Protein AF-A0A537A1E8-F1 (afdb_monomer_lite)

Secondary structure (DSSP, 8-state):
-------THHHHHHHHHHHHHHHH-HHHHHHHHTS-HHHHHHHHTTSSPPPHHHHHHHHHHHHHHH-PPP-

Foldseek 3Di:
DDPDPLDPQLVVLLVLLVVLCVQQNQPVLCVQLVHHSVVSVCSNVVVDPDDPVSVVSSVVSVVVSVDDPDD

Structure (mmCIF, N/CA/C/O backbone):
data_AF-A0A537A1E8-F1
#
_entry.id   AF-A0A537A1E8-F1
#
loop_
_atom_site.group_PDB
_atom_site.id
_atom_site.type_symbol
_atom_site.label_atom_id
_atom_site.label_alt_id
_atom_site.label_comp_id
_atom_site.label_asym_id
_atom_site.label_entity_id
_atom_site.label_seq_id
_atom_site.pdbx_PDB_ins_code
_atom_site.Cartn_x
_atom_site.Cartn_y
_atom_site.Cartn_z
_atom_site.occupancy
_atom_site.B_iso_or_equiv
_atom_site.auth_seq_id
_atom_site.auth_comp_id
_atom_site.auth_asym_id
_atom_site.auth_atom_id
_atom_site.pdbx_PDB_model_num
ATOM 1 N N . MET A 1 1 ? 26.396 -0.050 -21.183 1.00 35.53 1 MET A N 1
ATOM 2 C CA . MET A 1 1 ? 25.121 0.666 -20.966 1.00 35.53 1 MET A CA 1
ATOM 3 C C . MET A 1 1 ? 24.017 -0.378 -20.948 1.00 35.53 1 MET A C 1
ATOM 5 O O . MET A 1 1 ? 23.676 -0.890 -22.002 1.00 35.53 1 MET A O 1
ATOM 9 N N . HIS A 1 2 ? 23.551 -0.790 -19.767 1.00 47.25 2 HIS A N 1
ATOM 10 C CA . HIS A 1 2 ? 22.394 -1.682 -19.659 1.00 47.25 2 HIS A CA 1
ATOM 11 C C . HIS A 1 2 ? 21.135 -0.812 -19.689 1.00 47.25 2 HIS A C 1
ATOM 13 O O . HIS A 1 2 ? 20.835 -0.133 -18.714 1.00 47.25 2 HIS A O 1
ATOM 19 N N . PHE A 1 3 ? 20.431 -0.803 -20.819 1.00 54.12 3 PHE A N 1
ATOM 20 C CA . PHE A 1 3 ? 19.024 -0.417 -20.853 1.00 54.12 3 PHE A CA 1
ATOM 21 C C . PHE A 1 3 ? 18.216 -1.671 -20.521 1.00 54.12 3 PHE A C 1
ATOM 23 O O . PHE A 1 3 ? 17.981 -2.515 -21.381 1.00 54.12 3 PHE A O 1
ATOM 30 N N . THR A 1 4 ? 17.825 -1.825 -19.260 1.00 54.31 4 THR A N 1
ATOM 31 C CA . THR A 1 4 ? 16.658 -2.646 -18.935 1.00 54.31 4 THR A CA 1
ATOM 32 C C . THR A 1 4 ? 15.435 -1.815 -19.314 1.00 54.31 4 THR A C 1
ATOM 34 O O . THR A 1 4 ? 15.335 -0.694 -18.808 1.00 54.31 4 THR A O 1
ATOM 37 N N . PRO A 1 5 ? 14.528 -2.273 -20.197 1.00 48.97 5 PRO A N 1
ATOM 38 C CA . PRO A 1 5 ? 13.256 -1.585 -20.375 1.00 48.97 5 PRO A CA 1
ATOM 39 C C . PRO A 1 5 ? 12.579 -1.558 -19.002 1.00 48.97 5 PRO A C 1
ATOM 41 O O . PRO A 1 5 ? 12.224 -2.606 -18.465 1.00 48.97 5 PRO A O 1
ATOM 44 N N . GLY A 1 6 ? 12.513 -0.377 -18.384 1.00 48.41 6 GLY A N 1
ATOM 45 C CA . GLY A 1 6 ? 11.774 -0.184 -17.146 1.00 48.41 6 GLY A CA 1
ATOM 46 C C . GLY A 1 6 ? 10.341 -0.604 -17.424 1.00 48.41 6 GLY A C 1
ATOM 47 O O . GLY A 1 6 ? 9.693 -0.030 -18.296 1.00 48.41 6 GLY A O 1
ATOM 48 N N . MET A 1 7 ? 9.899 -1.682 -16.783 1.00 52.12 7 MET A N 1
ATOM 49 C CA . MET A 1 7 ? 8.553 -2.191 -16.983 1.00 52.12 7 MET A CA 1
ATOM 50 C C . MET A 1 7 ? 7.529 -1.099 -16.626 1.00 52.12 7 MET A C 1
ATOM 52 O O . MET A 1 7 ? 7.744 -0.380 -15.650 1.00 52.12 7 MET A O 1
ATOM 56 N N . PRO A 1 8 ? 6.390 -1.017 -17.338 1.00 50.09 8 PRO A N 1
ATOM 57 C CA . PRO A 1 8 ? 5.276 -0.122 -16.992 1.00 50.09 8 PRO A CA 1
ATOM 58 C C . PRO A 1 8 ? 4.672 -0.404 -15.596 1.00 50.09 8 PRO A C 1
ATOM 60 O O . PRO A 1 8 ? 3.866 0.370 -15.089 1.00 50.09 8 PRO A O 1
ATOM 63 N N . ASP A 1 9 ? 5.093 -1.495 -14.954 1.00 57.38 9 ASP A N 1
ATOM 64 C CA . ASP A 1 9 ? 4.733 -1.937 -13.604 1.00 57.38 9 ASP A CA 1
ATOM 65 C C . ASP A 1 9 ? 4.956 -0.868 -12.515 1.00 57.38 9 ASP A C 1
ATOM 67 O O . ASP A 1 9 ? 4.187 -0.771 -11.553 1.00 57.38 9 ASP A O 1
ATOM 71 N N . SER A 1 10 ? 5.982 -0.020 -12.672 1.00 67.94 10 SER A N 1
ATOM 72 C CA . SER A 1 10 ? 6.312 1.015 -11.685 1.00 67.94 10 SER A CA 1
ATOM 73 C C . SER A 1 10 ? 5.296 2.156 -11.660 1.00 67.94 10 SER A C 1
ATOM 75 O O . SER A 1 10 ? 4.945 2.617 -10.577 1.00 67.94 10 SER A O 1
ATOM 77 N N . GLU A 1 11 ? 4.772 2.585 -12.810 1.00 79.56 11 GLU A N 1
ATOM 78 C CA . GLU A 1 11 ? 3.797 3.682 -12.875 1.00 79.56 11 GLU A CA 1
ATOM 79 C C . GLU A 1 11 ? 2.437 3.263 -12.308 1.00 79.56 11 GLU A C 1
ATOM 81 O O . GLU A 1 11 ? 1.818 4.022 -11.558 1.00 79.56 11 GLU A O 1
ATOM 86 N N . PHE A 1 12 ? 1.990 2.035 -12.595 1.00 85.62 12 PHE A N 1
ATOM 87 C CA . PHE A 1 12 ? 0.759 1.494 -12.012 1.00 85.62 12 PHE A CA 1
ATOM 88 C C . PHE A 1 12 ? 0.881 1.332 -10.495 1.00 85.62 12 PHE A C 1
ATOM 90 O O . PHE A 1 12 ? -0.016 1.745 -9.756 1.00 85.62 12 PHE A O 1
ATOM 97 N N . THR A 1 13 ? 2.011 0.801 -10.023 1.00 89.69 13 THR A N 1
ATOM 98 C CA . THR A 1 13 ? 2.287 0.654 -8.588 1.00 89.69 13 THR A CA 1
ATOM 99 C C . THR A 1 13 ? 2.362 2.011 -7.891 1.00 89.69 13 THR A C 1
ATOM 101 O O . THR A 1 13 ? 1.758 2.190 -6.834 1.00 89.69 13 THR A O 1
ATOM 104 N N . ALA A 1 14 ? 3.045 2.992 -8.488 1.00 92.31 14 ALA A N 1
ATOM 105 C CA . ALA A 1 14 ? 3.138 4.341 -7.943 1.00 92.31 14 ALA A CA 1
ATOM 106 C C . ALA A 1 14 ? 1.753 4.988 -7.830 1.00 92.31 14 ALA A C 1
ATOM 108 O O . ALA A 1 14 ? 1.394 5.479 -6.763 1.00 92.31 14 ALA A O 1
ATOM 109 N N . ARG A 1 15 ? 0.925 4.903 -8.879 1.00 92.38 15 ARG A N 1
ATOM 110 C CA . ARG A 1 15 ? -0.454 5.416 -8.854 1.00 92.38 15 ARG A CA 1
ATOM 111 C C . ARG A 1 15 ? -1.325 4.740 -7.799 1.00 92.38 15 ARG A C 1
ATOM 113 O O . ARG A 1 15 ? -2.090 5.419 -7.113 1.00 92.38 15 ARG A O 1
ATOM 120 N N . ALA A 1 16 ? -1.206 3.425 -7.651 1.00 93.31 16 ALA A N 1
ATOM 121 C CA . ALA A 1 16 ? -1.918 2.664 -6.631 1.00 93.31 16 ALA A CA 1
ATOM 122 C C . ALA A 1 16 ? -1.503 3.094 -5.210 1.00 93.31 16 ALA A C 1
ATOM 124 O O . ALA A 1 16 ? -2.363 3.344 -4.364 1.00 93.31 16 ALA A O 1
ATOM 125 N N . LEU A 1 17 ? -0.198 3.263 -4.971 1.00 94.94 17 LEU A N 1
ATOM 126 C CA . LEU A 1 17 ? 0.343 3.761 -3.706 1.00 94.94 17 LEU A CA 1
ATOM 127 C C . LEU A 1 17 ? -0.097 5.196 -3.410 1.00 94.94 17 LEU A C 1
ATOM 129 O O . LEU A 1 17 ? -0.528 5.469 -2.295 1.00 94.94 17 LEU A O 1
ATOM 133 N N . GLU A 1 18 ? -0.046 6.101 -4.390 1.00 95.19 18 GLU A N 1
ATOM 134 C CA . GLU A 1 18 ? -0.528 7.478 -4.235 1.00 95.19 18 GLU A CA 1
ATOM 135 C C . GLU A 1 18 ? -2.011 7.515 -3.846 1.00 95.19 18 GLU A C 1
ATOM 137 O O . GLU A 1 18 ? -2.410 8.298 -2.982 1.00 95.19 18 GLU A O 1
ATOM 142 N N . ARG A 1 19 ? -2.840 6.668 -4.471 1.00 94.88 19 ARG A N 1
ATOM 143 C CA . ARG A 1 19 ? -4.268 6.566 -4.147 1.00 94.88 19 ARG A CA 1
ATOM 144 C C . ARG A 1 19 ? -4.477 6.076 -2.715 1.00 94.88 19 ARG A C 1
ATOM 146 O O . ARG A 1 19 ? -5.220 6.714 -1.972 1.00 94.88 19 ARG A O 1
ATOM 153 N N . ALA A 1 20 ? -3.819 4.986 -2.324 1.00 94.81 20 ALA A N 1
ATOM 154 C CA . ALA A 1 20 ? -3.927 4.444 -0.970 1.00 94.81 20 ALA A CA 1
ATOM 155 C C . ALA A 1 20 ? -3.411 5.442 0.083 1.00 94.81 20 ALA A C 1
ATOM 157 O O . ALA A 1 20 ? -4.033 5.628 1.127 1.00 94.81 20 ALA A O 1
ATOM 158 N N . LEU A 1 21 ? -2.326 6.158 -0.230 1.00 94.88 21 LEU A N 1
ATOM 159 C CA . LEU A 1 21 ? -1.737 7.180 0.633 1.00 94.88 21 LEU A CA 1
ATOM 160 C C . LEU A 1 21 ? -2.689 8.359 0.856 1.00 94.88 21 LEU A C 1
ATOM 162 O O . LEU A 1 21 ? -2.795 8.852 1.973 1.00 94.88 21 LEU A O 1
ATOM 166 N N . ARG A 1 22 ? -3.403 8.801 -0.186 1.00 94.50 22 ARG A N 1
ATOM 167 C CA . ARG A 1 22 ? -4.412 9.868 -0.071 1.00 94.50 22 ARG A CA 1
ATOM 168 C C . ARG A 1 22 ? -5.625 9.451 0.759 1.00 94.50 22 ARG A C 1
ATOM 170 O O . ARG A 1 22 ? -6.212 10.309 1.406 1.00 94.50 22 ARG A O 1
ATOM 177 N N . ALA A 1 23 ? -6.008 8.177 0.711 1.00 94.56 23 ALA A N 1
ATOM 178 C CA . ALA A 1 23 ? -7.179 7.670 1.421 1.00 94.56 23 ALA A CA 1
ATOM 179 C C . ALA A 1 23 ? -6.907 7.402 2.910 1.00 94.56 23 ALA A C 1
ATOM 181 O O . ALA A 1 23 ? -7.736 7.738 3.748 1.00 94.56 23 ALA A O 1
ATOM 182 N N . LEU A 1 24 ? -5.755 6.809 3.237 1.00 93.50 24 LEU A N 1
ATOM 183 C CA . LEU A 1 24 ? -5.437 6.337 4.592 1.00 93.50 24 LEU A CA 1
ATOM 184 C C . LEU A 1 24 ? -4.430 7.222 5.336 1.00 93.50 24 LEU A C 1
ATOM 186 O O . LEU A 1 24 ? -4.373 7.210 6.563 1.00 93.50 24 LEU A O 1
ATOM 190 N N . GLY A 1 25 ? -3.611 7.975 4.605 1.00 94.00 25 GLY A N 1
ATOM 191 C CA . GLY A 1 25 ? -2.446 8.657 5.156 1.00 94.00 25 GLY A CA 1
ATOM 192 C C . GLY A 1 25 ? -1.211 7.749 5.284 1.00 94.00 25 GLY A C 1
ATOM 193 O O . GLY A 1 25 ? -1.278 6.532 5.089 1.00 94.00 25 GLY A O 1
ATOM 194 N N . PRO A 1 26 ? -0.041 8.342 5.582 1.00 91.44 26 PRO A N 1
ATOM 195 C CA . PRO A 1 26 ? 1.248 7.649 5.546 1.00 91.44 26 PRO A CA 1
ATOM 196 C C . PRO A 1 26 ? 1.414 6.578 6.628 1.00 91.44 26 PRO A C 1
ATOM 198 O O . PRO A 1 26 ? 1.994 5.529 6.351 1.00 91.44 26 PRO A O 1
ATOM 201 N N . GLU A 1 27 ? 0.920 6.815 7.844 1.00 93.62 27 GLU A N 1
ATOM 202 C CA . GLU A 1 27 ? 1.106 5.897 8.976 1.00 93.62 27 GLU A CA 1
ATOM 203 C C . GLU A 1 27 ? 0.262 4.628 8.824 1.00 93.62 27 GLU A C 1
ATOM 205 O O . GLU A 1 27 ? 0.791 3.518 8.896 1.00 93.62 27 GLU A O 1
ATOM 210 N N . GLU A 1 28 ? -1.029 4.784 8.524 1.00 94.19 28 GLU A N 1
ATOM 211 C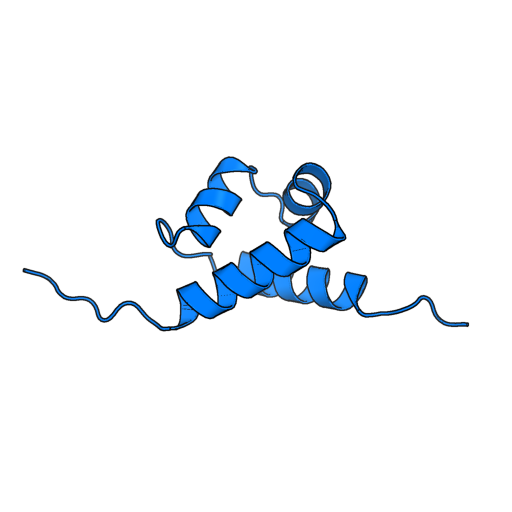 CA . GLU A 1 28 ? -1.942 3.662 8.295 1.00 94.19 28 GLU A CA 1
ATOM 212 C C . GLU A 1 28 ? -1.521 2.858 7.056 1.00 94.19 28 GLU A C 1
ATOM 214 O O . GLU A 1 28 ? -1.422 1.635 7.125 1.00 94.19 28 GLU A O 1
ATOM 219 N N . LEU A 1 29 ? -1.148 3.510 5.945 1.00 94.88 29 LEU A N 1
ATOM 220 C CA . LEU A 1 29 ? -0.637 2.787 4.775 1.00 94.88 2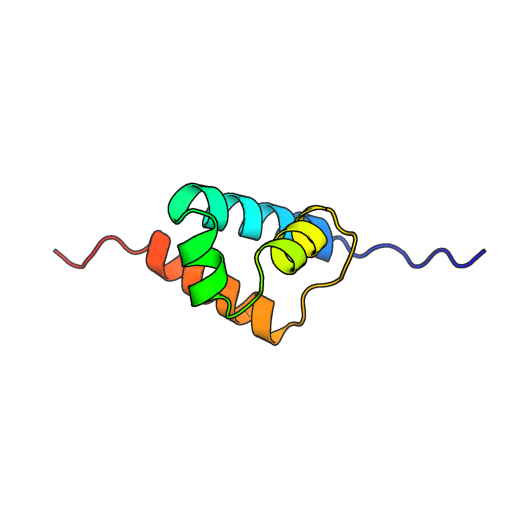9 LEU A CA 1
ATOM 221 C C . LEU A 1 29 ? 0.629 1.978 5.105 1.00 94.88 29 LEU A C 1
ATOM 223 O O . LEU A 1 29 ? 0.760 0.827 4.683 1.00 94.88 29 LEU A O 1
ATOM 227 N N . SER A 1 30 ? 1.544 2.558 5.886 1.00 96.00 30 SER A N 1
ATOM 228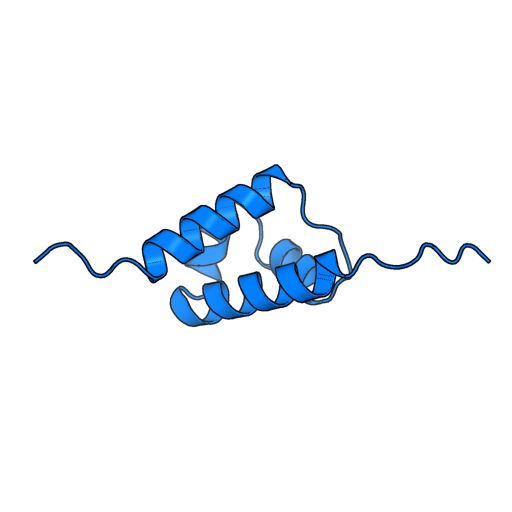 C CA . SER A 1 30 ? 2.761 1.873 6.338 1.00 96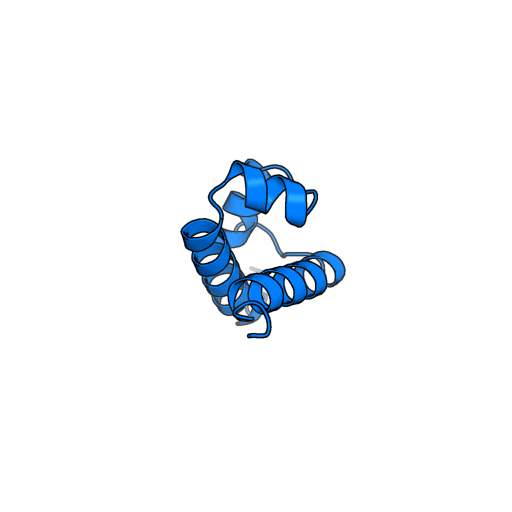.00 30 SER A CA 1
ATOM 229 C C . SER A 1 30 ? 2.440 0.650 7.197 1.00 96.00 30 SER A C 1
ATOM 231 O O . SER A 1 30 ? 3.035 -0.414 7.001 1.00 96.00 30 SER A O 1
ATOM 233 N N . ALA A 1 31 ? 1.466 0.764 8.103 1.00 95.88 31 ALA A N 1
ATOM 234 C CA . ALA A 1 31 ? 1.002 -0.340 8.937 1.00 95.88 31 ALA A CA 1
ATOM 235 C C . ALA A 1 31 ? 0.339 -1.448 8.101 1.00 95.88 31 ALA A C 1
ATOM 237 O O . ALA A 1 31 ? 0.716 -2.618 8.211 1.00 95.88 31 ALA A O 1
ATOM 238 N N . ARG A 1 32 ? -0.584 -1.086 7.200 1.00 94.81 32 ARG A N 1
ATOM 239 C CA . ARG A 1 32 ? -1.317 -2.023 6.332 1.00 94.81 32 ARG A CA 1
ATOM 240 C C . ARG A 1 32 ? -0.403 -2.789 5.384 1.00 94.81 32 ARG A C 1
ATOM 242 O O . ARG A 1 32 ? -0.585 -3.997 5.192 1.00 94.81 32 ARG A O 1
ATOM 249 N N . LEU A 1 33 ? 0.590 -2.101 4.817 1.00 95.31 33 LEU A N 1
ATOM 250 C CA . LEU A 1 33 ? 1.598 -2.703 3.949 1.00 95.31 33 LEU A CA 1
ATOM 251 C C . LEU A 1 33 ? 2.733 -3.360 4.730 1.00 95.31 33 LEU A C 1
ATOM 253 O O . LEU A 1 33 ? 3.521 -4.070 4.112 1.00 95.31 33 LEU A O 1
ATOM 257 N N . GLN A 1 34 ? 2.838 -3.165 6.049 1.00 95.56 34 GLN A N 1
ATOM 258 C CA . GLN A 1 34 ? 3.965 -3.600 6.885 1.00 95.56 34 GLN A CA 1
ATOM 259 C C . GLN A 1 34 ? 5.314 -3.168 6.295 1.00 95.56 34 GLN A C 1
ATOM 261 O O . GLN A 1 34 ? 6.231 -3.978 6.111 1.00 95.56 34 GLN A O 1
ATOM 266 N N . SER A 1 35 ? 5.394 -1.909 5.885 1.00 94.75 35 SER A N 1
ATOM 267 C CA . SER A 1 35 ? 6.540 -1.349 5.180 1.00 94.75 35 SER A CA 1
ATOM 268 C C . SER A 1 35 ? 6.811 0.064 5.684 1.00 94.75 35 SER A C 1
ATOM 270 O O . SER A 1 35 ? 5.858 0.821 5.841 1.00 94.75 35 SER A O 1
ATOM 272 N N . PRO A 1 36 ? 8.081 0.438 5.924 1.00 94.75 36 PRO A N 1
ATOM 273 C CA . PRO A 1 36 ? 8.412 1.790 6.351 1.00 94.75 36 PRO A CA 1
ATOM 274 C C . PRO A 1 36 ? 7.953 2.840 5.326 1.00 94.75 36 PRO A C 1
ATOM 276 O O . PRO A 1 36 ? 8.032 2.575 4.119 1.00 94.75 36 PRO A O 1
ATOM 279 N N . PRO A 1 37 ? 7.562 4.046 5.771 1.00 91.50 37 PRO A N 1
ATOM 280 C CA . PRO A 1 37 ? 7.121 5.121 4.880 1.00 91.50 37 PRO A CA 1
ATOM 281 C C . PRO A 1 37 ? 8.201 5.516 3.861 1.00 91.50 37 PRO A C 1
ATOM 283 O O . PRO A 1 37 ? 7.895 5.803 2.706 1.00 91.50 37 PRO A O 1
ATOM 286 N N . GLU A 1 38 ? 9.478 5.437 4.239 1.00 93.38 38 GLU A N 1
ATOM 287 C CA . GLU A 1 38 ? 10.618 5.691 3.346 1.00 93.38 38 GLU A CA 1
ATOM 288 C C . GLU A 1 38 ? 10.685 4.693 2.178 1.00 93.38 38 GLU A C 1
ATOM 290 O O . GLU A 1 38 ? 10.961 5.063 1.034 1.00 93.38 38 GLU A O 1
ATOM 295 N N . LEU A 1 39 ? 10.381 3.419 2.442 1.00 93.19 39 LEU A N 1
ATOM 296 C CA . LEU A 1 39 ? 10.355 2.380 1.415 1.00 93.19 39 LEU A CA 1
ATOM 297 C C . LEU A 1 39 ? 9.159 2.568 0.474 1.00 93.19 39 LEU A C 1
ATOM 299 O O . LEU A 1 39 ? 9.300 2.415 -0.737 1.00 93.19 39 LEU A O 1
ATOM 303 N N . ILE A 1 40 ? 8.008 2.965 1.017 1.00 93.69 40 ILE A N 1
ATOM 304 C CA . ILE A 1 40 ? 6.824 3.317 0.224 1.00 93.69 40 ILE A CA 1
ATOM 305 C C . ILE A 1 40 ? 7.136 4.485 -0.713 1.00 93.69 40 ILE A C 1
ATOM 307 O O . ILE A 1 40 ? 6.841 4.410 -1.904 1.00 93.69 40 ILE A O 1
ATOM 311 N N . GLN A 1 41 ? 7.804 5.527 -0.214 1.00 92.94 41 GLN A N 1
ATOM 312 C CA . GLN A 1 41 ? 8.202 6.665 -1.040 1.00 92.94 41 GLN A CA 1
ATOM 313 C C . GLN A 1 41 ? 9.202 6.262 -2.133 1.00 92.94 41 GLN A C 1
ATOM 315 O O . GLN A 1 41 ? 9.133 6.756 -3.257 1.00 92.94 41 GLN A O 1
ATOM 320 N N . THR A 1 42 ? 10.098 5.323 -1.827 1.00 92.44 42 THR A N 1
ATOM 321 C CA . THR A 1 42 ? 11.050 4.757 -2.793 1.00 92.44 42 THR A CA 1
ATOM 322 C C . THR A 1 42 ? 10.325 4.022 -3.929 1.00 92.44 42 THR A C 1
ATOM 324 O O . THR A 1 42 ? 10.707 4.177 -5.089 1.00 92.44 42 THR A O 1
ATOM 327 N N . TRP A 1 43 ? 9.254 3.278 -3.628 1.00 92.94 43 TRP A N 1
ATOM 328 C CA . TRP A 1 43 ? 8.406 2.637 -4.641 1.00 92.94 43 TRP A CA 1
ATOM 329 C C . TRP A 1 43 ? 7.616 3.650 -5.475 1.00 92.94 43 TRP A C 1
ATOM 331 O O . TRP A 1 43 ? 7.581 3.522 -6.695 1.00 92.94 43 TRP A O 1
ATOM 341 N N . ILE A 1 44 ? 7.044 4.684 -4.848 1.00 91.31 44 ILE A N 1
ATOM 342 C CA . ILE A 1 44 ? 6.324 5.761 -5.554 1.00 91.31 44 ILE A CA 1
ATOM 343 C C . ILE A 1 44 ? 7.247 6.485 -6.540 1.00 91.31 44 ILE A C 1
ATOM 345 O O . ILE A 1 44 ? 6.862 6.749 -7.674 1.00 91.31 44 ILE A O 1
ATOM 349 N N . ASN A 1 45 ? 8.480 6.774 -6.125 1.00 90.12 45 ASN A N 1
ATOM 350 C CA . ASN A 1 45 ? 9.451 7.490 -6.952 1.00 90.12 45 ASN A CA 1
ATOM 351 C C . ASN A 1 45 ? 10.100 6.601 -8.029 1.00 90.12 45 ASN A C 1
ATOM 353 O O . ASN A 1 45 ? 10.954 7.071 -8.776 1.00 90.12 45 ASN A O 1
ATOM 357 N N . GLY A 1 46 ? 9.761 5.307 -8.083 1.00 87.31 46 GLY A N 1
ATOM 358 C CA . GLY A 1 46 ? 10.375 4.354 -9.009 1.00 87.31 46 GLY A CA 1
ATOM 359 C C . GLY A 1 46 ? 11.848 4.054 -8.709 1.00 87.31 46 GLY A C 1
ATOM 360 O O . GLY A 1 46 ? 12.548 3.497 -9.549 1.00 87.31 46 GLY A O 1
ATOM 361 N N . HIS A 1 47 ? 12.334 4.404 -7.514 1.00 88.44 47 HIS A N 1
ATOM 362 C CA . HIS A 1 47 ? 13.706 4.134 -7.075 1.00 88.44 47 HIS A CA 1
ATOM 363 C C . HIS A 1 47 ? 13.903 2.682 -6.606 1.00 88.44 47 HIS A C 1
ATOM 365 O O . HIS A 1 47 ? 15.036 2.240 -6.423 1.00 88.44 47 HIS A O 1
ATOM 371 N N . ALA A 1 48 ? 12.814 1.936 -6.407 1.00 88.44 48 ALA A N 1
ATOM 372 C CA . ALA A 1 48 ? 12.832 0.507 -6.125 1.00 88.44 48 ALA A CA 1
ATOM 373 C C . ALA A 1 48 ? 11.605 -0.185 -6.722 1.00 88.44 48 ALA A C 1
ATOM 375 O O . ALA A 1 48 ? 10.545 0.419 -6.883 1.00 88.44 48 ALA A O 1
ATOM 376 N N . THR A 1 49 ? 11.738 -1.483 -6.977 1.00 88.38 49 THR A N 1
ATOM 377 C CA . THR A 1 49 ? 10.626 -2.340 -7.397 1.00 88.38 49 THR A CA 1
ATOM 378 C C . THR A 1 49 ? 9.894 -2.879 -6.172 1.00 88.38 49 THR A C 1
ATOM 380 O O . THR A 1 49 ? 10.517 -3.364 -5.221 1.00 88.38 49 THR A O 1
ATOM 383 N N . MET A 1 50 ? 8.565 -2.794 -6.182 1.00 90.19 50 MET A N 1
ATOM 384 C CA . MET A 1 50 ? 7.743 -3.396 -5.140 1.00 90.19 50 MET A CA 1
ATOM 385 C C . MET A 1 50 ? 7.739 -4.925 -5.295 1.00 90.19 50 MET A C 1
ATOM 387 O O . MET A 1 50 ? 7.508 -5.424 -6.393 1.00 90.19 50 MET A O 1
ATOM 391 N N . PRO A 1 51 ? 7.954 -5.697 -4.217 1.00 91.62 51 PRO A N 1
ATOM 392 C CA . PRO A 1 51 ? 7.783 -7.146 -4.264 1.00 91.62 51 PRO A CA 1
ATOM 393 C C . PRO A 1 51 ? 6.326 -7.537 -4.553 1.00 91.62 51 PRO A C 1
ATOM 395 O O . PRO A 1 51 ? 5.418 -6.964 -3.957 1.00 91.62 51 PRO A O 1
ATOM 398 N N . GLU A 1 52 ? 6.092 -8.589 -5.339 1.00 90.88 52 GLU A N 1
ATOM 399 C CA . GLU A 1 52 ? 4.741 -9.050 -5.724 1.00 90.88 52 GLU A CA 1
ATOM 400 C C . GLU A 1 52 ? 3.805 -9.268 -4.522 1.00 90.88 52 GLU A C 1
ATOM 402 O O . GLU A 1 52 ? 2.660 -8.828 -4.520 1.00 90.88 52 GLU A O 1
ATOM 407 N N . ARG A 1 53 ? 4.310 -9.853 -3.425 1.00 91.81 53 ARG A N 1
ATOM 408 C CA . ARG A 1 53 ? 3.536 -10.022 -2.177 1.00 91.81 53 ARG A CA 1
ATOM 409 C C . ARG A 1 53 ? 3.033 -8.699 -1.581 1.00 91.81 53 ARG A C 1
ATOM 411 O O . ARG A 1 53 ? 1.992 -8.670 -0.937 1.00 91.81 53 ARG A O 1
ATOM 418 N N . LYS A 1 54 ? 3.795 -7.612 -1.750 1.00 94.00 54 LYS A N 1
ATOM 419 C CA . LYS A 1 54 ? 3.420 -6.268 -1.286 1.00 94.00 54 LYS A CA 1
ATOM 420 C C . LYS A 1 54 ? 2.414 -5.638 -2.241 1.00 94.00 54 LYS A C 1
ATOM 422 O O . LYS A 1 54 ? 1.524 -4.941 -1.773 1.00 94.00 54 LYS A O 1
ATOM 427 N N . PHE A 1 55 ? 2.515 -5.942 -3.533 1.00 92.50 55 PHE A N 1
ATOM 428 C CA . PHE A 1 55 ? 1.531 -5.523 -4.523 1.00 92.50 55 PHE A CA 1
ATOM 429 C C . PHE A 1 55 ? 0.163 -6.165 -4.264 1.00 92.50 55 PHE A C 1
ATOM 431 O O . PHE A 1 55 ? -0.826 -5.448 -4.175 1.00 92.50 55 PHE A O 1
ATOM 438 N N . LEU A 1 56 ? 0.101 -7.481 -4.027 1.00 93.56 56 LEU A N 1
ATOM 439 C CA . LEU A 1 56 ? -1.152 -8.152 -3.646 1.00 93.56 56 LEU A CA 1
ATOM 440 C C . LEU A 1 56 ? -1.766 -7.528 -2.386 1.00 93.56 56 LEU A C 1
ATOM 442 O O . LEU A 1 56 ? -2.952 -7.224 -2.357 1.00 93.56 56 LEU A O 1
ATOM 446 N N . ARG A 1 57 ? -0.933 -7.224 -1.385 1.00 94.94 57 ARG A N 1
ATOM 447 C CA . ARG A 1 57 ? -1.392 -6.536 -0.175 1.00 94.94 57 ARG A CA 1
ATOM 448 C C . ARG A 1 57 ? -1.920 -5.125 -0.453 1.00 94.94 57 ARG A C 1
ATOM 450 O O . ARG A 1 57 ? -2.867 -4.696 0.193 1.00 94.94 57 ARG A O 1
ATOM 457 N N . LEU A 1 58 ? -1.305 -4.392 -1.380 1.00 94.69 58 LEU A N 1
ATOM 458 C CA . LEU A 1 58 ? -1.785 -3.079 -1.811 1.00 94.69 58 LEU A CA 1
ATOM 459 C C . LEU A 1 58 ? -3.144 -3.180 -2.514 1.00 94.69 58 LEU A C 1
ATOM 461 O O . LEU A 1 58 ? -3.986 -2.313 -2.304 1.00 94.69 58 LEU A O 1
ATOM 465 N N . VAL A 1 59 ? -3.369 -4.234 -3.301 1.00 93.44 59 VAL A N 1
ATOM 466 C CA . VAL A 1 59 ? -4.678 -4.514 -3.907 1.00 93.44 59 VAL A CA 1
ATOM 467 C C . VAL A 1 59 ? -5.734 -4.740 -2.823 1.00 93.44 59 VAL A C 1
ATOM 469 O O . VAL A 1 59 ? -6.750 -4.054 -2.861 1.00 93.44 59 VAL A O 1
ATOM 472 N N . ASP A 1 60 ? -5.464 -5.578 -1.815 1.00 94.50 60 ASP A N 1
ATOM 473 C CA . ASP A 1 60 ? -6.392 -5.789 -0.687 1.00 94.50 60 ASP A CA 1
ATOM 474 C C . ASP A 1 60 ? -6.726 -4.475 0.040 1.00 94.50 60 ASP A C 1
ATO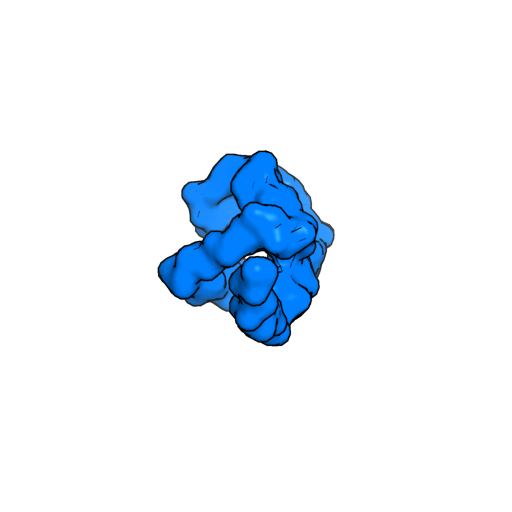M 476 O O . ASP A 1 60 ? -7.867 -4.220 0.411 1.00 94.50 60 ASP A O 1
ATOM 480 N N . VAL A 1 61 ? -5.724 -3.612 0.242 1.00 94.25 61 VAL A N 1
ATOM 481 C CA . VAL A 1 61 ? -5.914 -2.300 0.881 1.00 94.25 61 VAL A CA 1
ATOM 482 C C . VAL A 1 61 ? -6.808 -1.391 0.039 1.00 94.25 61 VAL A C 1
ATOM 484 O O . VAL A 1 61 ? -7.633 -0.665 0.583 1.00 94.25 61 VAL A O 1
ATOM 487 N N . LEU A 1 62 ? -6.641 -1.398 -1.283 1.00 93.44 62 LEU A N 1
ATOM 488 C CA . LEU A 1 62 ? -7.454 -0.587 -2.188 1.00 93.44 62 LEU A CA 1
ATOM 489 C C . LEU A 1 62 ? -8.895 -1.088 -2.304 1.00 93.44 62 LEU A C 1
ATOM 491 O O . LEU A 1 62 ? -9.779 -0.264 -2.540 1.00 93.44 62 LEU A O 1
ATOM 495 N N . ASP A 1 63 ? -9.109 -2.392 -2.149 1.00 93.06 63 ASP A N 1
ATOM 496 C CA . ASP A 1 63 ? -10.433 -3.011 -2.090 1.00 93.06 63 ASP A CA 1
ATOM 497 C C . ASP A 1 63 ? -11.166 -2.598 -0.802 1.0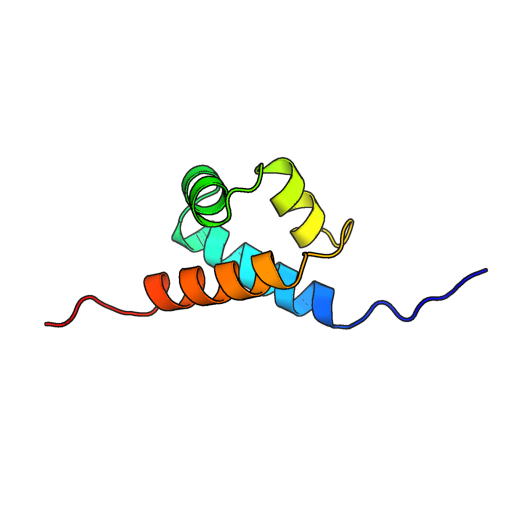0 93.06 63 ASP A C 1
ATOM 499 O O . ASP A 1 63 ? -12.260 -2.054 -0.881 1.00 93.06 63 ASP A O 1
ATOM 503 N N . ASP A 1 64 ? -10.497 -2.672 0.356 1.00 91.44 64 ASP A N 1
ATOM 504 C CA . ASP A 1 64 ? -11.017 -2.220 1.665 1.00 91.44 64 ASP A CA 1
ATOM 505 C C . ASP A 1 64 ? -11.395 -0.726 1.681 1.00 91.44 64 ASP A C 1
ATOM 507 O O . ASP A 1 64 ? -12.370 -0.325 2.305 1.00 91.44 64 ASP A O 1
ATOM 511 N N . ILE A 1 65 ? -10.650 0.119 0.957 1.00 89.38 65 ILE A N 1
ATOM 512 C CA . ILE A 1 65 ? -10.990 1.544 0.781 1.00 89.38 65 ILE A CA 1
ATOM 513 C C . ILE A 1 65 ? -12.216 1.725 -0.135 1.00 89.38 65 ILE A C 1
ATOM 515 O O . ILE A 1 65 ? -12.933 2.722 -0.028 1.00 89.38 65 ILE A O 1
ATOM 519 N N . GLY A 1 66 ? -12.389 0.830 -1.110 1.00 78.69 66 GLY A N 1
ATOM 520 C CA . GLY A 1 66 ? -13.421 0.901 -2.141 1.00 78.69 66 GLY A CA 1
ATOM 521 C C . GLY A 1 66 ? -14.749 0.254 -1.754 1.00 78.69 66 GLY A C 1
ATOM 522 O O . GLY A 1 66 ? -15.756 0.598 -2.371 1.00 78.69 66 GLY A O 1
ATOM 523 N N . ASP A 1 67 ? -14.753 -0.638 -0.764 1.00 61.25 67 ASP A N 1
ATOM 524 C CA . ASP A 1 67 ? -15.943 -1.286 -0.219 1.00 61.25 67 ASP A CA 1
ATOM 525 C C . ASP A 1 67 ? -16.625 -0.348 0.797 1.00 61.25 67 ASP A C 1
ATOM 527 O O . ASP A 1 67 ? -16.121 -0.149 1.907 1.00 61.25 67 ASP A O 1
ATOM 531 N N . PRO A 1 68 ? -17.752 0.310 0.452 1.00 52.75 68 PRO A N 1
ATOM 532 C CA . PRO A 1 68 ? -18.573 0.923 1.483 1.00 52.75 68 PRO A CA 1
ATOM 533 C C . PRO A 1 68 ? -19.102 -0.197 2.393 1.00 52.75 68 PRO A C 1
ATOM 535 O O . PRO A 1 68 ? -19.512 -1.236 1.874 1.00 52.75 68 PRO A O 1
ATOM 538 N N . PRO A 1 69 ? -19.156 -0.006 3.725 1.00 53.16 69 PRO A N 1
ATOM 539 C CA . PRO A 1 69 ? -19.657 -1.043 4.621 1.00 53.16 69 PRO A CA 1
ATOM 540 C C . PRO A 1 69 ? -21.056 -1.502 4.171 1.00 53.16 69 PRO A C 1
ATOM 542 O O . PRO A 1 69 ? -21.872 -0.650 3.791 1.00 53.16 69 PRO A O 1
ATOM 545 N N . PRO A 1 70 ? -21.356 -2.816 4.204 1.00 59.28 70 PRO A N 1
ATOM 546 C CA . PRO A 1 70 ? -22.664 -3.318 3.802 1.00 59.28 70 PRO A CA 1
ATOM 547 C C . PRO A 1 70 ? -23.754 -2.647 4.651 1.00 59.28 70 PRO A C 1
ATOM 549 O O . PRO A 1 70 ? -23.657 -2.614 5.880 1.00 59.28 70 PRO A O 1
ATOM 552 N N . SER A 1 71 ? -24.745 -2.059 3.966 1.00 53.47 71 SER A N 1
ATOM 553 C CA . SER A 1 71 ? -25.920 -1.402 4.565 1.00 53.47 71 SER A CA 1
ATOM 554 C C . SER A 1 71 ? -26.870 -2.385 5.237 1.00 53.47 71 SER A C 1
ATOM 556 O O . SER A 1 71 ? -27.012 -3.515 4.716 1.00 53.47 71 SER A O 1
#

pLDDT: mean 84.05, std 16.64, range [35.53, 96.0]

Radius of gyration: 13.23 Å; chains: 1; bounding box: 51×20×30 Å

Sequence (71 aa):
MHFTPGMPDSEFTARALERALRALGPEELSARLQSPPELIQTWINGHATMPERKFLRLVDVLDDIGDPPPS